Protein AF-A0A9N9N5P8-F1 (afdb_mono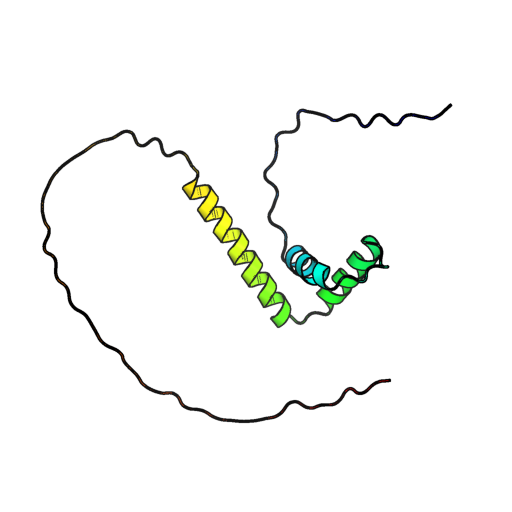mer)

Secondary structure (DSSP, 8-state):
----------TTS--PPPPPPPHHHHHHHHHGGG--TTS-HHHHHHHHHHHHHHS-HHHHHHHHHHHHHHHHHHHHHHHHTS-------------------------------------------

Structure (mmCIF, N/CA/C/O backbone):
data_AF-A0A9N9N5P8-F1
#
_entry.id   AF-A0A9N9N5P8-F1
#
loop_
_atom_site.group_PDB
_atom_site.id
_atom_site.type_symbol
_atom_site.label_atom_id
_atom_site.label_alt_id
_atom_site.label_comp_id
_atom_site.label_asym_id
_atom_site.label_entity_id
_atom_site.label_seq_id
_atom_site.pdbx_PDB_ins_code
_atom_site.Cartn_x
_atom_site.Cartn_y
_atom_site.Cartn_z
_atom_site.occupancy
_atom_site.B_iso_or_equiv
_atom_site.auth_seq_id
_atom_site.auth_comp_id
_atom_site.auth_asym_id
_atom_site.auth_atom_id
_atom_site.pdbx_PDB_model_num
ATOM 1 N N . MET A 1 1 ? -4.396 42.035 -1.477 1.00 61.53 1 MET A N 1
ATOM 2 C CA . MET A 1 1 ? -3.433 41.709 -2.548 1.00 61.53 1 MET A CA 1
ATOM 3 C C . MET A 1 1 ? -3.087 40.248 -2.368 1.00 61.53 1 MET A C 1
ATOM 5 O O . MET A 1 1 ? -2.659 39.885 -1.286 1.00 61.53 1 MET A O 1
ATOM 9 N N . SER A 1 2 ? -3.455 39.409 -3.332 1.00 58.22 2 SER A N 1
ATOM 10 C CA . SER A 1 2 ? -3.362 37.953 -3.210 1.00 58.22 2 SER A CA 1
ATOM 11 C C . SER A 1 2 ? -1.930 37.497 -3.472 1.00 58.22 2 SER A C 1
ATOM 13 O O . SER A 1 2 ? -1.408 37.742 -4.559 1.00 58.22 2 SER A O 1
ATOM 15 N N . ASP A 1 3 ? -1.314 36.828 -2.499 1.00 58.25 3 ASP A N 1
ATOM 16 C CA . ASP A 1 3 ? 0.012 36.236 -2.657 1.00 58.25 3 ASP A CA 1
ATOM 17 C C . ASP A 1 3 ? -0.066 35.045 -3.616 1.00 58.25 3 ASP A C 1
ATOM 19 O O . ASP A 1 3 ? -0.600 33.976 -3.310 1.00 58.25 3 ASP A O 1
ATOM 23 N N . CYS A 1 4 ? 0.437 35.264 -4.827 1.00 53.91 4 CYS A N 1
ATOM 24 C CA . CYS A 1 4 ? 0.525 34.260 -5.872 1.00 53.91 4 CYS A CA 1
ATOM 25 C C . CYS A 1 4 ? 1.739 33.365 -5.580 1.00 53.91 4 CYS A C 1
ATOM 27 O O . CYS A 1 4 ? 2.886 33.769 -5.774 1.00 53.91 4 CYS A O 1
ATOM 29 N N . ILE A 1 5 ? 1.500 32.155 -5.069 1.00 65.25 5 ILE A N 1
ATOM 30 C CA . ILE A 1 5 ? 2.564 31.182 -4.794 1.00 65.25 5 ILE A CA 1
ATOM 31 C C . ILE A 1 5 ? 3.034 30.588 -6.130 1.00 65.25 5 ILE A C 1
ATOM 33 O O . ILE A 1 5 ? 2.429 29.658 -6.664 1.00 65.25 5 ILE A O 1
ATOM 37 N N . PHE A 1 6 ? 4.122 31.126 -6.683 1.00 61.84 6 PHE A N 1
ATOM 38 C CA . PHE A 1 6 ? 4.809 30.545 -7.836 1.00 61.84 6 PHE A CA 1
ATOM 39 C C . PHE A 1 6 ? 5.511 29.242 -7.417 1.00 61.84 6 PHE A C 1
ATOM 41 O O . PHE A 1 6 ? 6.538 29.263 -6.740 1.00 61.84 6 PHE A O 1
ATOM 48 N N . TYR A 1 7 ? 4.978 28.089 -7.831 1.00 65.25 7 TYR A N 1
ATOM 49 C CA . TYR A 1 7 ? 5.697 26.816 -7.740 1.00 65.25 7 TYR A CA 1
ATOM 50 C C . TYR A 1 7 ? 6.849 26.813 -8.750 1.00 65.25 7 TYR A C 1
ATOM 52 O O . TYR A 1 7 ? 6.634 26.696 -9.955 1.00 65.25 7 TYR A O 1
ATOM 60 N N . THR A 1 8 ? 8.085 26.929 -8.269 1.00 65.00 8 THR A N 1
ATOM 61 C CA . THR A 1 8 ? 9.276 26.837 -9.117 1.00 65.00 8 THR A CA 1
ATOM 62 C C . THR A 1 8 ? 9.635 25.369 -9.366 1.00 65.00 8 THR A C 1
ATOM 64 O O . THR A 1 8 ? 10.046 24.627 -8.473 1.00 65.00 8 THR A O 1
ATOM 67 N N . TYR A 1 9 ? 9.455 24.921 -10.609 1.00 68.56 9 TYR A N 1
ATOM 68 C CA . TYR A 1 9 ? 9.985 23.646 -11.092 1.00 68.56 9 TYR A CA 1
ATOM 69 C C . TYR A 1 9 ? 11.514 23.753 -11.182 1.00 68.56 9 TYR A C 1
ATOM 71 O O . TYR A 1 9 ? 12.021 24.676 -11.813 1.00 68.56 9 TYR A O 1
ATOM 79 N N . GLN A 1 10 ? 12.251 22.833 -10.551 1.00 72.94 10 GLN A N 1
ATOM 80 C CA . GLN A 1 10 ? 13.712 22.749 -10.678 1.00 72.94 10 GLN A CA 1
ATOM 81 C C . GLN A 1 10 ? 14.098 21.672 -11.708 1.00 72.94 10 GLN A C 1
ATOM 83 O O . GLN A 1 10 ? 14.163 20.490 -11.349 1.00 72.94 10 GLN A O 1
ATOM 88 N N . PRO A 1 11 ? 14.356 22.038 -12.977 1.00 67.19 11 PRO A N 1
ATOM 89 C CA . PRO A 1 11 ? 14.923 21.119 -13.958 1.00 67.19 11 PRO A CA 1
ATOM 90 C C . PRO A 1 11 ? 16.399 20.867 -13.620 1.00 67.19 11 PRO A C 1
ATOM 92 O O . PRO A 1 11 ? 17.159 21.810 -13.431 1.00 67.19 11 PRO A O 1
ATOM 95 N N . GLY A 1 12 ? 16.822 19.603 -13.532 1.00 70.31 12 GLY A N 1
ATOM 96 C 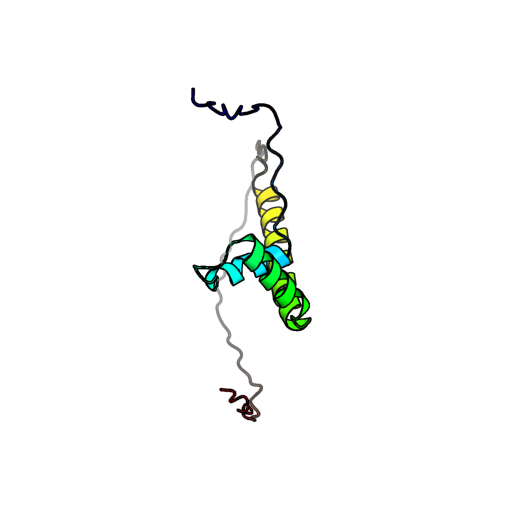CA . GLY A 1 12 ? 18.254 19.272 -13.423 1.00 70.31 12 GLY A CA 1
ATOM 97 C C . GLY A 1 12 ? 18.616 18.082 -12.539 1.00 70.31 12 GLY A C 1
ATOM 98 O O . GLY A 1 12 ? 19.766 17.655 -12.541 1.00 70.31 12 GLY A O 1
ATOM 99 N N . LYS A 1 13 ? 17.671 17.493 -11.795 1.00 75.44 13 LYS A N 1
ATOM 100 C CA . LYS A 1 13 ? 17.965 16.238 -11.088 1.00 75.44 13 LYS A CA 1
ATOM 101 C C . LYS A 1 13 ? 17.909 15.079 -12.089 1.00 75.44 13 LYS A C 1
ATOM 103 O O . LYS A 1 13 ? 16.867 14.924 -12.730 1.00 75.44 13 LYS A O 1
ATOM 108 N N . PRO A 1 14 ? 18.969 14.256 -12.221 1.00 76.56 14 PRO A N 1
ATOM 109 C CA . PRO A 1 14 ? 18.912 13.080 -13.079 1.00 76.56 14 PRO A CA 1
ATOM 110 C C . PRO A 1 14 ? 17.749 12.197 -12.624 1.00 76.56 14 PRO A C 1
ATOM 112 O O . PRO A 1 14 ? 17.569 11.968 -11.420 1.00 76.56 14 PRO A O 1
ATOM 115 N N . VAL A 1 15 ? 16.932 11.745 -13.580 1.00 78.00 15 VAL A N 1
ATOM 116 C CA . VAL A 1 15 ? 15.764 10.899 -13.316 1.00 78.00 15 VAL A CA 1
ATOM 117 C C . VAL A 1 15 ? 16.272 9.550 -12.823 1.00 78.00 15 VAL A C 1
ATOM 119 O O . VAL A 1 15 ? 16.596 8.658 -13.598 1.00 78.00 15 VAL A O 1
ATOM 122 N N . LYS A 1 16 ? 16.391 9.417 -11.500 1.00 79.38 16 LYS A N 1
ATOM 123 C CA . LYS A 1 16 ? 16.740 8.145 -10.873 1.00 79.38 16 LYS A CA 1
ATOM 124 C C . LYS A 1 16 ? 15.592 7.175 -11.076 1.00 79.38 16 LYS A C 1
ATOM 126 O O . LYS A 1 16 ? 14.424 7.525 -10.879 1.00 79.38 16 LYS A O 1
ATOM 131 N N . GLU A 1 17 ? 15.940 5.945 -11.416 1.00 81.12 17 GLU A N 1
ATOM 132 C CA . GLU A 1 17 ? 14.953 4.894 -11.540 1.00 81.12 17 GLU A CA 1
ATOM 133 C C . GLU A 1 17 ? 14.220 4.697 -10.205 1.00 81.12 17 GLU A C 1
ATOM 135 O O . GLU A 1 17 ? 14.823 4.609 -9.128 1.00 81.12 17 GLU A O 1
ATOM 140 N N . LYS A 1 18 ? 12.884 4.677 -10.262 1.00 82.38 18 LYS A N 1
ATOM 141 C CA . LYS A 1 18 ? 12.062 4.492 -9.065 1.00 82.38 18 LYS A CA 1
ATOM 142 C C . LYS A 1 18 ? 12.281 3.079 -8.524 1.00 82.38 18 LYS A C 1
ATOM 144 O O . LYS A 1 18 ? 12.193 2.094 -9.261 1.00 82.38 18 LYS A O 1
ATOM 149 N N . ARG A 1 19 ? 12.530 2.989 -7.215 1.00 83.19 19 ARG A N 1
ATOM 150 C CA . ARG A 1 19 ? 12.663 1.714 -6.498 1.00 83.19 19 ARG A CA 1
ATOM 151 C C . ARG A 1 19 ? 11.371 0.908 -6.584 1.00 83.19 19 ARG A C 1
ATOM 153 O O . ARG A 1 19 ? 10.279 1.473 -6.678 1.00 83.19 19 ARG A O 1
ATOM 160 N N . HIS A 1 20 ? 11.501 -0.411 -6.488 1.00 82.38 20 HIS A N 1
ATOM 161 C CA . HIS A 1 20 ? 10.340 -1.280 -6.387 1.00 82.38 20 HIS A CA 1
ATOM 162 C C . HIS A 1 20 ? 9.514 -0.984 -5.131 1.00 82.38 20 HIS A C 1
ATOM 164 O O . HIS A 1 20 ? 10.080 -0.711 -4.067 1.00 82.38 20 HIS A O 1
ATOM 170 N N . PRO A 1 21 ? 8.176 -1.064 -5.232 1.00 85.81 21 PRO A N 1
ATOM 171 C CA . PRO A 1 21 ? 7.319 -0.991 -4.063 1.00 85.81 21 PRO A CA 1
ATOM 172 C C . PRO A 1 21 ? 7.582 -2.199 -3.158 1.00 85.81 21 PRO A C 1
ATOM 174 O O . PRO A 1 21 ? 7.525 -3.341 -3.605 1.00 85.81 21 PRO A O 1
ATOM 177 N N . ASN A 1 22 ? 7.848 -1.934 -1.879 1.00 92.19 22 ASN A N 1
ATOM 178 C CA . ASN A 1 22 ? 7.958 -2.956 -0.834 1.00 92.19 22 ASN A CA 1
ATOM 179 C C . ASN A 1 22 ? 6.632 -3.747 -0.688 1.00 92.19 22 ASN A C 1
ATOM 181 O O . ASN A 1 22 ? 5.569 -3.239 -1.055 1.00 92.19 22 ASN A O 1
ATOM 185 N N . MET A 1 23 ? 6.675 -4.939 -0.086 1.00 93.88 23 MET A N 1
ATOM 186 C CA . MET A 1 23 ? 5.530 -5.807 0.234 1.00 93.88 23 MET A CA 1
ATOM 187 C C . MET A 1 23 ? 4.358 -5.030 0.848 1.00 93.88 23 MET A C 1
ATOM 189 O O . MET A 1 23 ? 3.223 -5.142 0.391 1.00 93.88 23 MET A O 1
ATOM 193 N N . PHE A 1 24 ? 4.634 -4.153 1.819 1.00 94.00 24 PHE A N 1
ATOM 194 C CA . PHE A 1 24 ? 3.601 -3.319 2.441 1.00 94.00 24 PHE A CA 1
ATOM 195 C C . PHE A 1 24 ? 2.897 -2.387 1.442 1.00 94.00 24 PHE A C 1
ATOM 197 O O . PHE A 1 24 ? 1.693 -2.163 1.542 1.00 94.00 24 PHE A O 1
ATOM 204 N N . PHE A 1 25 ? 3.616 -1.840 0.457 1.00 93.62 25 PHE A N 1
ATOM 205 C CA . PHE A 1 25 ? 3.004 -1.001 -0.576 1.00 93.62 25 PHE A CA 1
ATOM 206 C C . PHE A 1 25 ? 2.135 -1.817 -1.534 1.00 93.62 25 PHE A C 1
ATOM 208 O O . PHE A 1 25 ? 1.128 -1.293 -2.010 1.00 93.62 25 PHE A O 1
ATOM 215 N N . LEU A 1 26 ? 2.483 -3.084 -1.789 1.00 93.56 26 LEU A N 1
ATOM 216 C CA . LEU A 1 26 ? 1.634 -4.008 -2.549 1.00 93.56 26 LEU A CA 1
ATOM 217 C C . LEU A 1 26 ? 0.320 -4.260 -1.811 1.00 93.56 26 LEU A C 1
ATOM 219 O O . LEU A 1 26 ? -0.751 -4.025 -2.371 1.00 93.56 26 LEU A O 1
ATOM 223 N N . TYR A 1 27 ? 0.416 -4.608 -0.529 1.00 95.00 27 TYR A N 1
ATOM 224 C CA . TYR A 1 27 ? -0.741 -4.795 0.338 1.00 95.00 27 TYR A CA 1
ATOM 225 C C . TYR A 1 27 ? -1.609 -3.537 0.422 1.00 95.00 27 TYR A C 1
ATOM 227 O O . TYR A 1 27 ? -2.817 -3.581 0.197 1.0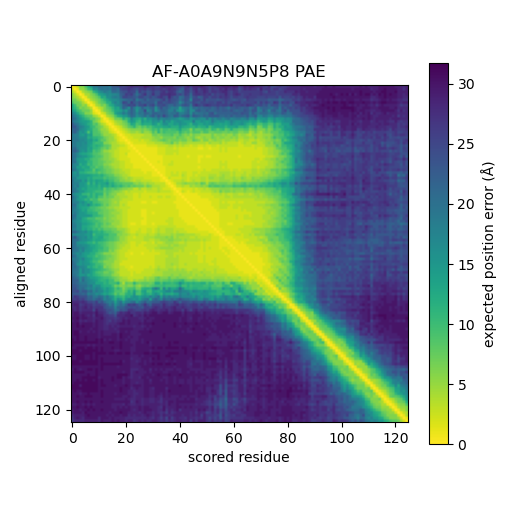0 95.00 27 TYR A O 1
ATOM 235 N N . ARG A 1 28 ? -0.995 -2.376 0.677 1.00 94.88 28 ARG A N 1
ATOM 236 C CA . ARG A 1 28 ? -1.706 -1.096 0.725 1.00 94.88 28 ARG A CA 1
ATOM 237 C C . ARG A 1 28 ? -2.425 -0.806 -0.587 1.00 94.88 28 ARG A C 1
ATOM 239 O O . ARG A 1 28 ? -3.550 -0.321 -0.541 1.00 94.88 28 ARG A O 1
ATOM 246 N N . LYS A 1 29 ? -1.789 -1.070 -1.733 1.00 94.38 29 LYS A N 1
ATOM 247 C CA . LYS A 1 29 ? -2.397 -0.873 -3.056 1.00 94.38 29 LYS A CA 1
ATOM 248 C C . LYS A 1 29 ? -3.650 -1.729 -3.214 1.00 94.38 29 LYS A C 1
ATOM 250 O O . LYS A 1 29 ? -4.647 -1.221 -3.715 1.00 94.38 29 LYS A O 1
ATOM 255 N N . ASP A 1 30 ? -3.620 -2.980 -2.767 1.00 94.75 30 ASP A N 1
ATOM 256 C CA . ASP A 1 30 ? -4.799 -3.848 -2.813 1.00 94.75 30 ASP A CA 1
ATOM 257 C C . ASP A 1 30 ? -5.902 -3.357 -1.863 1.00 94.75 30 ASP A C 1
ATOM 259 O O . ASP A 1 30 ? -7.060 -3.228 -2.258 1.00 94.75 30 ASP A O 1
ATOM 263 N N . MET A 1 31 ? -5.524 -2.920 -0.658 1.00 94.06 31 MET A N 1
ATOM 264 C CA . MET A 1 31 ? -6.444 -2.324 0.317 1.00 94.06 31 MET A CA 1
ATOM 265 C C . MET A 1 31 ? -7.079 -1.004 -0.153 1.00 94.06 31 MET A C 1
ATOM 267 O O . MET A 1 31 ? -8.104 -0.602 0.396 1.00 94.06 31 MET A O 1
ATOM 271 N N . MET A 1 32 ? -6.524 -0.323 -1.166 1.00 93.31 32 MET A N 1
ATOM 272 C CA . MET A 1 32 ? -7.135 0.894 -1.722 1.00 93.31 32 MET A CA 1
ATOM 273 C C . MET A 1 32 ? -8.493 0.635 -2.369 1.00 93.31 32 MET A C 1
ATOM 275 O O . MET A 1 32 ? -9.322 1.543 -2.367 1.00 93.31 32 MET A O 1
ATOM 279 N N . LYS A 1 33 ? -8.744 -0.585 -2.857 1.00 93.25 33 LYS A N 1
ATOM 280 C CA . LYS A 1 33 ? -10.048 -0.990 -3.407 1.00 93.25 33 LYS A CA 1
ATOM 281 C C . LYS A 1 33 ? -11.159 -0.918 -2.358 1.00 93.25 33 LYS A C 1
ATOM 283 O O . LYS A 1 33 ? -12.290 -0.590 -2.683 1.00 93.25 33 LYS A O 1
ATOM 288 N N . TYR A 1 34 ? -10.810 -1.164 -1.097 1.00 92.69 34 TYR A N 1
ATOM 289 C CA . TYR A 1 34 ? -11.730 -1.190 0.041 1.00 92.69 34 TYR A CA 1
ATOM 290 C C . TYR A 1 34 ? -11.677 0.104 0.862 1.00 92.69 34 TYR A C 1
ATOM 292 O O . TYR A 1 34 ? -12.032 0.121 2.043 1.00 92.69 34 TYR A O 1
ATOM 300 N N . ARG A 1 35 ? -11.164 1.197 0.283 1.00 92.19 35 ARG A N 1
ATOM 301 C CA . ARG A 1 35 ? -11.030 2.462 1.003 1.00 92.19 35 ARG A CA 1
ATOM 302 C C . ARG A 1 35 ? -12.413 3.092 1.234 1.00 92.19 35 ARG A C 1
ATOM 304 O O . ARG A 1 35 ? -13.103 3.390 0.263 1.00 92.19 35 ARG A O 1
ATOM 311 N N . PRO A 1 36 ? -12.772 3.432 2.484 1.00 91.50 36 PRO A N 1
ATOM 312 C CA . PRO A 1 36 ? -13.963 4.232 2.755 1.00 91.50 36 PRO A CA 1
ATOM 313 C C . PRO A 1 36 ? -13.803 5.672 2.232 1.00 91.50 36 PRO A C 1
ATOM 315 O O . PRO A 1 36 ? -12.787 6.328 2.486 1.00 91.50 36 PRO A O 1
ATOM 318 N N . LEU A 1 37 ? -14.822 6.172 1.523 1.00 89.69 37 LEU A N 1
ATOM 319 C CA . LEU A 1 37 ? -14.805 7.463 0.811 1.00 89.69 37 LEU A CA 1
ATOM 320 C C . LEU A 1 37 ? -14.565 8.671 1.731 1.00 89.69 37 LEU A C 1
ATOM 322 O O . LEU A 1 37 ? -13.845 9.596 1.366 1.00 89.69 37 LEU A O 1
ATOM 326 N N . HIS A 1 38 ? -15.107 8.637 2.948 1.00 91.50 38 HIS A N 1
ATOM 327 C CA . HIS A 1 38 ? -15.043 9.746 3.906 1.00 91.50 38 HIS A CA 1
ATOM 328 C C . HIS A 1 38 ? -13.737 9.788 4.725 1.00 91.50 38 HIS A C 1
ATOM 330 O O . HIS A 1 38 ? -13.571 10.642 5.596 1.00 91.50 38 HIS A O 1
ATOM 336 N N . VAL A 1 39 ? -12.792 8.868 4.495 1.00 93.12 39 VAL A N 1
ATOM 337 C CA . VAL A 1 39 ? -11.568 8.772 5.303 1.00 93.12 39 VAL A CA 1
ATOM 338 C C . VAL A 1 39 ? -10.383 9.399 4.581 1.00 93.12 39 VAL A C 1
ATOM 340 O O . VAL A 1 39 ? -9.985 8.962 3.499 1.00 93.12 39 VAL A O 1
ATOM 343 N N . ASN A 1 40 ? -9.753 10.388 5.220 1.00 95.25 40 ASN A N 1
ATOM 344 C CA . ASN A 1 40 ? -8.519 11.004 4.731 1.00 95.25 40 ASN A CA 1
ATOM 345 C C . ASN A 1 40 ? -7.389 9.960 4.580 1.00 95.25 40 ASN A C 1
ATOM 347 O O . ASN A 1 40 ? -7.265 9.023 5.375 1.00 95.25 40 ASN A O 1
ATOM 351 N N . MET A 1 41 ? -6.525 10.145 3.582 1.00 94.00 41 MET A N 1
ATOM 352 C CA . MET A 1 41 ? -5.429 9.242 3.244 1.00 94.00 41 MET A CA 1
ATOM 353 C C . MET A 1 41 ? -4.476 8.994 4.420 1.00 94.00 41 MET A C 1
ATOM 355 O O . MET A 1 41 ? -4.010 7.870 4.602 1.00 94.00 41 MET A O 1
ATOM 359 N N . SER A 1 42 ? -4.225 9.997 5.266 1.00 94.75 42 SER A N 1
ATOM 360 C CA . SER A 1 42 ? -3.389 9.843 6.467 1.00 94.75 42 SER A CA 1
ATOM 361 C C . SER A 1 42 ? -3.999 8.865 7.475 1.00 94.75 42 SER A C 1
ATOM 363 O O . SER A 1 42 ? -3.300 7.996 7.997 1.00 94.75 42 SER A O 1
ATOM 365 N N . LYS A 1 43 ? -5.314 8.953 7.713 1.00 95.12 43 LYS A N 1
ATOM 366 C CA . LYS A 1 43 ? -6.037 8.049 8.623 1.00 95.12 43 LYS A CA 1
ATOM 367 C C . LYS A 1 43 ? -6.116 6.641 8.036 1.00 95.12 43 LYS A C 1
ATOM 369 O O . LYS A 1 43 ? -5.804 5.675 8.728 1.00 95.12 43 LYS A O 1
ATOM 374 N N . PHE A 1 44 ? -6.407 6.537 6.741 1.00 95.56 44 PHE A N 1
ATOM 375 C CA . PHE A 1 44 ? -6.383 5.265 6.024 1.00 95.56 44 PHE A CA 1
ATOM 376 C C . PHE A 1 44 ? -5.003 4.590 6.094 1.00 95.56 44 PHE A C 1
ATOM 378 O O . PHE A 1 44 ? -4.907 3.403 6.389 1.00 95.56 44 PHE A O 1
ATOM 385 N N . SER A 1 45 ? -3.921 5.353 5.904 1.00 94.81 45 SER A N 1
ATOM 386 C CA . SER A 1 45 ? -2.547 4.839 6.001 1.00 94.81 45 SER A CA 1
ATOM 387 C C . SER A 1 45 ? -2.278 4.213 7.367 1.00 94.81 45 SER A C 1
ATOM 389 O O . SER A 1 45 ? -1.747 3.110 7.433 1.00 94.81 45 SER A O 1
ATOM 391 N N . LYS A 1 46 ? -2.690 4.886 8.451 1.00 96.12 46 LYS A N 1
ATOM 392 C CA . LYS A 1 46 ? -2.547 4.371 9.822 1.00 96.12 46 LYS A CA 1
ATOM 393 C C . LYS A 1 46 ? -3.333 3.073 10.025 1.00 96.12 46 LYS A C 1
ATOM 395 O O . LYS A 1 46 ? -2.798 2.132 10.603 1.00 96.12 46 LYS A O 1
ATOM 400 N N . MET A 1 47 ? -4.564 3.003 9.515 1.00 95.56 47 MET A N 1
ATOM 401 C CA . MET A 1 47 ? -5.393 1.795 9.593 1.00 95.56 47 MET A CA 1
ATOM 402 C C . MET A 1 47 ? -4.759 0.611 8.861 1.00 95.56 47 MET A C 1
ATOM 404 O O . MET A 1 47 ? -4.667 -0.474 9.425 1.00 95.56 47 MET A O 1
ATOM 408 N N . VAL A 1 48 ? -4.290 0.814 7.627 1.00 96.25 48 VAL A N 1
ATOM 409 C CA . VAL A 1 48 ? -3.641 -0.248 6.844 1.00 96.25 48 VAL A CA 1
ATOM 410 C C . VAL A 1 48 ? -2.346 -0.705 7.506 1.00 96.25 48 VAL A C 1
ATOM 412 O O . VAL A 1 48 ? -2.091 -1.902 7.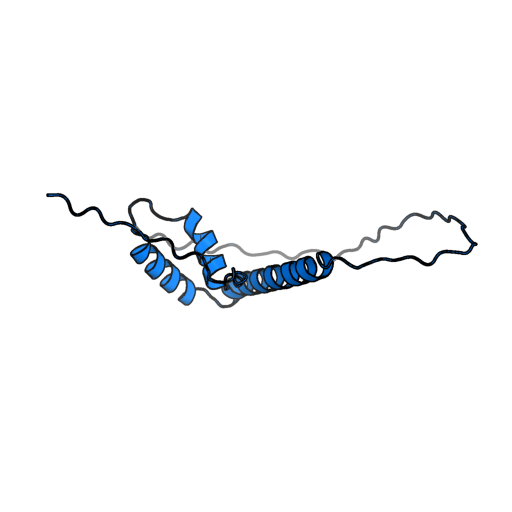562 1.00 96.25 48 VAL A O 1
ATOM 415 N N . SER A 1 49 ? -1.552 0.215 8.061 1.00 96.19 49 SER A N 1
ATOM 416 C CA . SER A 1 49 ? -0.355 -0.150 8.826 1.00 96.19 49 SER A CA 1
ATOM 417 C C . SER A 1 49 ? -0.681 -0.978 10.069 1.00 96.19 49 SER A C 1
ATOM 419 O O . SER A 1 49 ? 0.093 -1.868 10.408 1.00 96.19 49 SER A O 1
ATOM 421 N N . LYS A 1 50 ? -1.807 -0.706 10.745 1.00 96.75 50 LYS A N 1
ATOM 422 C CA . LYS A 1 50 ? -2.276 -1.517 11.876 1.00 96.75 50 LYS A CA 1
ATOM 423 C C . LYS A 1 50 ? -2.667 -2.921 11.406 1.00 96.75 50 LYS A C 1
ATOM 425 O O . LYS A 1 50 ? -2.084 -3.887 11.882 1.00 96.75 50 LYS A O 1
ATOM 430 N N . LYS A 1 51 ? -3.529 -3.013 10.388 1.00 95.56 51 LYS A N 1
ATOM 431 C CA . LYS A 1 51 ? -3.946 -4.295 9.798 1.00 95.56 51 LYS A CA 1
ATOM 432 C C . LYS A 1 51 ? -2.760 -5.127 9.316 1.00 95.56 51 LYS A C 1
ATOM 434 O O . LYS A 1 51 ? -2.712 -6.316 9.572 1.00 95.56 51 LYS A O 1
ATOM 439 N N . TRP A 1 52 ? -1.763 -4.504 8.684 1.00 95.94 52 TRP A N 1
ATOM 440 C CA . TRP A 1 52 ? -0.556 -5.201 8.229 1.00 95.94 52 TRP A CA 1
ATOM 441 C C . TRP A 1 52 ? 0.219 -5.881 9.365 1.00 95.94 52 TRP A C 1
ATOM 443 O O . TRP A 1 52 ? 0.784 -6.954 9.168 1.00 95.94 52 TRP A O 1
ATOM 453 N N . LYS A 1 53 ? 0.257 -5.263 10.551 1.00 95.12 53 LYS A N 1
ATOM 454 C CA . LYS A 1 53 ? 0.897 -5.853 11.734 1.00 95.12 53 LYS A CA 1
ATOM 455 C C . LYS A 1 53 ? 0.086 -7.011 12.313 1.00 95.12 53 LYS A C 1
ATOM 457 O O . LYS A 1 53 ? 0.685 -7.932 12.849 1.00 95.12 53 LYS A O 1
ATOM 462 N N . GLU A 1 54 ? -1.237 -6.947 12.190 1.00 96.25 54 GLU A N 1
ATOM 463 C CA . GLU A 1 54 ? -2.180 -7.972 12.657 1.00 96.25 54 GLU A CA 1
ATOM 464 C C . GLU A 1 54 ? -2.256 -9.189 11.715 1.00 96.25 54 GLU A C 1
ATOM 466 O O . GLU A 1 54 ? -2.731 -10.242 12.125 1.00 96.25 54 GLU A O 1
ATOM 471 N N . LEU A 1 55 ? -1.780 -9.076 10.467 1.00 94.69 55 LEU A N 1
ATOM 472 C CA . LEU A 1 55 ? -1.724 -10.207 9.536 1.00 94.69 55 LEU A CA 1
ATOM 473 C C . LEU A 1 55 ? -0.829 -11.332 10.070 1.00 94.69 55 LEU A C 1
ATOM 475 O O . LEU A 1 55 ? 0.300 -11.085 10.511 1.00 94.69 55 LEU A O 1
ATOM 479 N N . SER A 1 56 ? -1.305 -12.570 9.915 1.00 95.38 56 SER A N 1
ATOM 480 C CA . SER A 1 56 ? -0.499 -13.770 10.129 1.00 95.38 56 SER A CA 1
ATOM 481 C C . SER A 1 56 ? 0.647 -13.861 9.120 1.00 95.38 56 SER A C 1
ATOM 483 O O . SER A 1 56 ? 0.629 -13.239 8.049 1.00 95.38 56 SER A O 1
ATOM 485 N N . GLU A 1 57 ? 1.657 -14.656 9.461 1.00 93.31 57 GLU A N 1
ATOM 486 C CA . GLU A 1 57 ? 2.837 -14.814 8.614 1.00 93.31 57 GLU A CA 1
ATOM 487 C C . GLU A 1 57 ? 2.495 -15.474 7.270 1.00 93.31 57 GLU A C 1
ATOM 489 O O . GLU A 1 57 ? 2.992 -15.042 6.233 1.00 93.31 57 GLU A O 1
ATOM 494 N N . ASP A 1 58 ? 1.537 -16.405 7.249 1.00 93.06 58 ASP A N 1
ATOM 495 C CA . ASP A 1 58 ? 1.050 -17.038 6.016 1.00 93.06 58 ASP A CA 1
ATOM 496 C C . ASP A 1 58 ? 0.465 -16.017 5.034 1.00 93.06 58 ASP A C 1
ATOM 498 O O . ASP A 1 58 ? 0.725 -16.055 3.827 1.00 93.06 58 ASP A O 1
ATOM 502 N N . GLN A 1 59 ? -0.287 -15.035 5.543 1.00 90.94 59 GLN A N 1
ATOM 503 C CA . GLN A 1 59 ? -0.830 -13.976 4.696 1.00 90.94 59 GLN A CA 1
ATOM 504 C C . GLN A 1 59 ? 0.262 -13.024 4.208 1.00 90.94 59 GLN A C 1
ATOM 506 O O . GLN A 1 59 ? 0.196 -12.560 3.067 1.00 90.94 59 GLN A O 1
ATOM 511 N N . LYS A 1 60 ? 1.293 -12.759 5.018 1.00 93.88 60 LYS A N 1
ATOM 512 C CA . LYS A 1 60 ? 2.469 -11.985 4.584 1.00 93.88 60 LYS A CA 1
ATOM 513 C C . LYS A 1 60 ? 3.281 -12.727 3.526 1.00 93.88 60 LYS A C 1
ATOM 515 O O . LYS A 1 60 ? 3.763 -12.084 2.592 1.00 93.88 60 LYS A O 1
ATOM 520 N N . MET A 1 61 ? 3.348 -14.054 3.600 1.00 94.75 61 MET A N 1
ATOM 521 C CA . MET A 1 61 ? 4.064 -14.898 2.642 1.00 94.75 61 MET A CA 1
ATOM 522 C C . MET A 1 61 ? 3.530 -14.733 1.214 1.00 94.75 61 MET A C 1
ATOM 524 O O . MET A 1 61 ? 4.310 -14.670 0.261 1.00 94.75 61 MET A O 1
ATOM 528 N N . ARG A 1 62 ? 2.211 -14.559 1.053 1.00 93.94 62 ARG A N 1
ATOM 529 C CA . ARG A 1 62 ? 1.601 -14.222 -0.246 1.00 93.94 62 ARG A CA 1
ATOM 530 C C . ARG A 1 62 ? 2.211 -12.950 -0.844 1.00 93.94 62 ARG A C 1
ATOM 532 O O . ARG A 1 62 ? 2.602 -12.937 -2.009 1.00 93.94 62 ARG A O 1
ATOM 539 N N . TRP A 1 63 ? 2.319 -11.892 -0.043 1.00 94.25 63 TRP A N 1
ATOM 540 C CA . TRP A 1 63 ? 2.868 -10.603 -0.478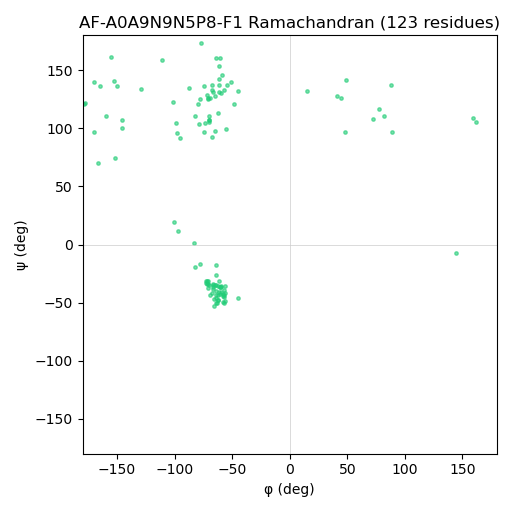 1.00 94.25 63 TRP A CA 1
ATOM 541 C C . TRP A 1 63 ? 4.380 -10.653 -0.696 1.00 94.25 63 TRP A C 1
ATOM 543 O O . TRP A 1 63 ? 4.896 -9.949 -1.563 1.00 94.25 63 TRP A O 1
ATOM 553 N N . GLN A 1 64 ? 5.086 -11.492 0.061 1.00 94.06 64 GLN A N 1
ATOM 554 C CA . GLN A 1 64 ? 6.513 -11.738 -0.118 1.00 94.06 64 GLN A CA 1
ATOM 555 C C . GLN A 1 64 ? 6.801 -12.421 -1.456 1.00 94.06 64 GLN A C 1
ATOM 557 O O . GLN A 1 64 ? 7.665 -11.960 -2.203 1.00 94.06 64 GLN A O 1
ATOM 562 N N . ARG A 1 65 ? 6.037 -13.467 -1.794 1.00 93.75 65 ARG A N 1
ATOM 563 C CA . ARG A 1 65 ? 6.135 -14.147 -3.091 1.00 93.75 65 ARG A CA 1
ATOM 564 C C . ARG A 1 65 ? 5.908 -13.166 -4.238 1.00 93.75 65 ARG A C 1
ATOM 566 O O . ARG A 1 65 ? 6.747 -13.048 -5.126 1.00 93.75 65 ARG A O 1
ATOM 573 N N . GLU A 1 66 ? 4.829 -12.391 -4.166 1.00 92.06 66 GLU A N 1
ATOM 574 C CA . GLU A 1 66 ? 4.496 -11.415 -5.204 1.00 92.06 66 GLU A CA 1
ATOM 575 C C . GLU A 1 66 ? 5.549 -10.297 -5.329 1.00 92.06 66 GLU A C 1
ATOM 577 O O . GLU A 1 66 ? 5.837 -9.817 -6.429 1.00 92.06 66 GLU A O 1
ATOM 582 N N . TYR A 1 67 ? 6.161 -9.884 -4.218 1.00 93.75 67 TYR A N 1
ATOM 583 C CA . TYR A 1 67 ? 7.272 -8.936 -4.232 1.00 93.75 67 TYR A CA 1
ATOM 584 C C . TYR A 1 67 ? 8.504 -9.501 -4.951 1.00 93.75 67 TYR A C 1
ATOM 586 O O . TYR A 1 67 ? 9.070 -8.805 -5.798 1.00 93.75 67 TYR A O 1
ATOM 594 N N . HIS A 1 68 ? 8.892 -10.748 -4.664 1.00 91.44 68 HIS A N 1
ATOM 595 C CA . HIS A 1 68 ? 10.019 -11.403 -5.336 1.00 91.44 68 HIS A CA 1
ATOM 596 C C . HIS A 1 68 ? 9.765 -11.550 -6.838 1.00 91.44 68 HIS A C 1
ATOM 598 O O . HIS A 1 68 ? 10.580 -11.092 -7.635 1.00 91.44 68 HIS A O 1
ATOM 604 N N . GLU A 1 69 ? 8.588 -12.038 -7.238 1.00 91.00 69 GLU A N 1
ATOM 605 C CA . GLU A 1 69 ? 8.228 -12.164 -8.656 1.00 91.00 69 GLU A CA 1
ATOM 606 C C . GLU A 1 69 ? 8.308 -10.825 -9.405 1.00 91.00 69 GLU A C 1
ATOM 608 O O . GLU A 1 69 ? 8.819 -10.754 -10.523 1.00 91.00 69 GLU A O 1
ATOM 613 N N . ARG A 1 70 ? 7.812 -9.735 -8.806 1.00 89.44 70 ARG A N 1
ATOM 614 C CA . ARG A 1 70 ? 7.835 -8.400 -9.432 1.00 89.44 70 ARG A CA 1
ATOM 615 C C . ARG A 1 70 ? 9.240 -7.814 -9.517 1.00 89.44 70 ARG A C 1
ATOM 617 O O . ARG A 1 70 ? 9.527 -7.090 -10.473 1.00 89.44 70 ARG A O 1
ATOM 624 N N . ARG A 1 71 ? 10.085 -8.079 -8.519 1.00 87.81 71 ARG A N 1
ATOM 625 C CA . ARG A 1 71 ? 11.498 -7.685 -8.531 1.00 87.81 71 ARG A CA 1
ATOM 626 C C . ARG A 1 71 ? 12.226 -8.412 -9.659 1.00 87.81 71 ARG A C 1
ATOM 628 O O . ARG A 1 71 ? 12.870 -7.767 -10.482 1.00 87.81 71 ARG A O 1
ATOM 635 N N . ASP A 1 72 ? 12.059 -9.725 -9.731 1.00 85.62 72 ASP A N 1
ATOM 636 C CA . ASP A 1 72 ? 12.808 -10.576 -10.652 1.00 85.62 72 ASP A CA 1
ATOM 637 C C . ASP A 1 72 ? 12.365 -10.356 -12.111 1.00 85.62 72 ASP A C 1
ATOM 639 O O . ASP A 1 72 ? 13.210 -10.246 -13.000 1.00 85.62 72 ASP A O 1
ATOM 643 N N . LYS A 1 73 ? 11.063 -10.140 -12.368 1.00 83.06 73 LYS A N 1
ATOM 644 C CA . LYS A 1 73 ? 10.551 -9.758 -13.702 1.00 83.06 73 LYS A CA 1
ATOM 645 C C . LYS A 1 73 ? 11.194 -8.478 -14.242 1.00 83.06 73 LYS A C 1
ATOM 647 O O . LYS A 1 73 ? 11.492 -8.397 -15.428 1.00 83.06 73 LYS A O 1
ATOM 652 N N . LYS A 1 74 ? 11.429 -7.467 -13.399 1.00 74.62 74 LYS A N 1
ATOM 653 C CA . LYS A 1 74 ? 12.048 -6.215 -13.862 1.00 74.62 74 LYS A CA 1
ATOM 654 C C . LYS A 1 74 ? 13.527 -6.388 -14.190 1.00 74.62 74 LYS A C 1
ATOM 656 O O . LYS A 1 74 ? 13.999 -5.765 -15.134 1.00 74.62 74 LYS A O 1
ATOM 661 N N . LEU A 1 75 ? 14.237 -7.247 -13.459 1.00 72.25 75 LEU A N 1
ATOM 662 C CA . LEU A 1 75 ? 15.627 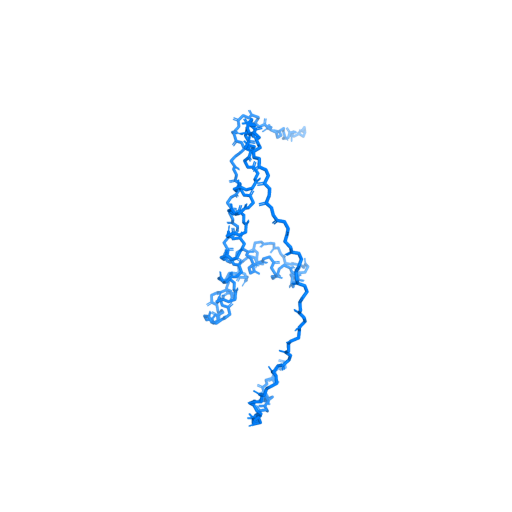-7.574 -13.781 1.00 72.25 75 LEU A CA 1
ATOM 663 C C . LEU A 1 75 ? 15.730 -8.211 -15.175 1.00 72.25 75 LEU A C 1
ATOM 665 O O . LEU A 1 75 ? 16.585 -7.816 -15.957 1.00 72.25 75 LEU A O 1
ATOM 669 N N . GLN A 1 76 ? 14.804 -9.100 -15.537 1.00 66.81 76 GLN A N 1
ATOM 670 C CA . GLN A 1 76 ? 14.762 -9.695 -16.882 1.00 66.81 76 GLN A CA 1
ATOM 671 C C . GLN A 1 76 ? 14.431 -8.666 -17.981 1.00 66.81 76 GLN A C 1
ATOM 673 O O . GLN A 1 76 ? 15.001 -8.703 -19.072 1.00 66.81 76 GLN A O 1
ATOM 678 N N . ILE A 1 77 ? 13.554 -7.699 -17.689 1.00 70.62 77 ILE A N 1
ATOM 679 C CA . ILE A 1 77 ? 13.252 -6.585 -18.604 1.00 70.62 77 ILE A CA 1
ATOM 680 C C . ILE A 1 77 ? 14.479 -5.674 -18.778 1.00 70.62 77 ILE A C 1
ATOM 682 O O . ILE A 1 77 ? 14.753 -5.220 -19.884 1.00 70.62 77 ILE A O 1
ATOM 686 N N . ALA A 1 78 ? 15.252 -5.421 -17.721 1.00 62.66 78 ALA A N 1
ATOM 687 C CA . ALA A 1 78 ? 16.472 -4.619 -17.821 1.00 62.66 78 ALA A CA 1
ATOM 688 C C . ALA A 1 78 ? 17.562 -5.310 -18.662 1.00 62.66 78 ALA A C 1
ATOM 690 O O . ALA A 1 78 ? 18.273 -4.635 -19.399 1.00 62.66 78 ALA A O 1
ATOM 691 N N . VAL A 1 79 ? 17.657 -6.643 -18.600 1.00 61.47 79 VAL A N 1
ATOM 692 C CA . VAL A 1 79 ? 18.619 -7.435 -19.389 1.00 61.47 79 VAL A CA 1
ATOM 693 C C . VAL A 1 79 ? 18.231 -7.513 -20.870 1.00 61.47 79 VAL A C 1
ATOM 695 O O . VAL A 1 79 ? 19.104 -7.517 -21.727 1.00 61.47 79 VAL A O 1
ATOM 698 N N . SER A 1 80 ? 16.936 -7.532 -21.195 1.00 59.00 80 SER A N 1
ATOM 699 C CA . SER A 1 80 ? 16.463 -7.600 -22.590 1.00 59.00 80 SER A CA 1
ATOM 700 C C . SER A 1 80 ? 16.427 -6.250 -23.316 1.00 59.00 80 SER A C 1
ATOM 702 O O . SER A 1 80 ? 16.417 -6.230 -24.541 1.00 59.00 80 SER A O 1
ATOM 704 N N . ASN A 1 81 ? 16.431 -5.126 -22.589 1.00 59.56 81 ASN A N 1
ATOM 705 C CA . ASN A 1 81 ? 16.432 -3.779 -23.178 1.00 59.56 81 ASN A CA 1
ATOM 706 C C . ASN A 1 81 ? 17.828 -3.139 -23.268 1.00 59.56 81 ASN A C 1
ATOM 708 O O . ASN A 1 81 ? 17.929 -1.943 -23.549 1.00 59.56 81 ASN A O 1
ATOM 712 N N . SER A 1 82 ? 18.912 -3.892 -23.050 1.00 45.56 82 SER A N 1
ATOM 713 C CA . SER A 1 82 ? 20.229 -3.426 -23.487 1.00 45.56 82 SER A CA 1
ATOM 714 C C . SER A 1 82 ? 20.283 -3.488 -25.017 1.00 45.56 82 SER A C 1
ATOM 716 O O . SER A 1 82 ? 20.054 -4.572 -25.559 1.00 45.56 82 SER A O 1
ATOM 718 N N . PRO A 1 83 ? 20.596 -2.394 -25.733 1.00 48.78 83 PRO A N 1
ATOM 719 C CA . PRO A 1 83 ? 20.909 -2.468 -27.151 1.00 48.78 83 PRO A CA 1
ATOM 720 C C . PRO A 1 83 ? 22.202 -3.274 -27.281 1.00 48.78 83 PRO A C 1
ATOM 722 O O . PRO A 1 83 ? 23.294 -2.767 -27.037 1.00 48.78 83 PRO A O 1
ATOM 725 N N . THR A 1 84 ? 22.082 -4.561 -27.582 1.00 50.81 84 THR A N 1
ATOM 726 C CA . THR A 1 84 ? 23.217 -5.344 -28.045 1.00 50.81 84 THR A CA 1
ATOM 727 C C . THR A 1 84 ? 23.536 -4.826 -29.440 1.00 50.81 84 THR A C 1
ATOM 729 O O . THR A 1 84 ? 22.745 -4.998 -30.366 1.00 50.81 84 THR A O 1
ATOM 732 N N . GLU A 1 85 ? 24.672 -4.147 -29.580 1.00 50.91 85 GLU A N 1
ATOM 733 C CA . GLU A 1 85 ? 25.350 -4.018 -30.863 1.00 50.91 85 GLU A CA 1
ATOM 734 C C . GLU A 1 85 ? 25.590 -5.433 -31.398 1.00 50.91 85 GLU A C 1
ATOM 736 O O . GLU A 1 85 ? 26.493 -6.145 -30.965 1.00 50.91 85 GLU A O 1
ATOM 741 N N . VAL A 1 86 ? 24.718 -5.869 -32.304 1.00 50.53 86 VAL A N 1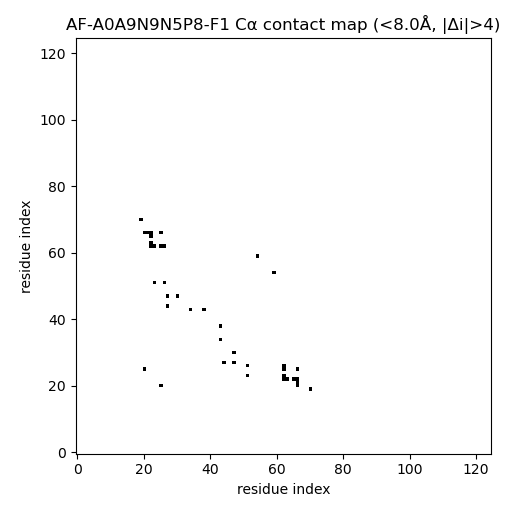
ATOM 742 C CA . VAL A 1 86 ? 24.928 -7.055 -33.125 1.00 50.53 86 VAL A CA 1
ATOM 743 C C . VAL A 1 86 ? 25.512 -6.554 -34.439 1.00 50.53 86 VAL A C 1
ATOM 745 O O . VAL A 1 86 ? 24.776 -6.194 -35.356 1.00 50.53 86 VAL A O 1
ATOM 748 N N . ILE A 1 87 ? 26.842 -6.509 -34.526 1.00 55.16 87 ILE A N 1
ATOM 749 C CA . ILE A 1 87 ? 27.537 -6.551 -35.814 1.00 55.16 87 ILE A CA 1
ATOM 750 C C . ILE A 1 87 ? 27.999 -7.995 -36.019 1.00 55.16 87 ILE A C 1
ATOM 752 O O . ILE A 1 87 ? 28.897 -8.486 -35.346 1.00 55.16 87 ILE A O 1
ATOM 756 N N . SER A 1 88 ? 27.247 -8.654 -36.902 1.00 56.38 88 SER A N 1
ATOM 757 C CA . SER A 1 88 ? 27.590 -9.738 -37.829 1.00 56.38 88 SER A CA 1
ATOM 758 C C . SER A 1 88 ? 28.899 -10.515 -37.650 1.00 56.38 88 SER A C 1
ATOM 760 O O . SER A 1 88 ? 29.972 -9.938 -37.766 1.00 56.38 88 SER A O 1
ATOM 762 N N . GLU A 1 89 ? 28.785 -11.845 -37.693 1.00 47.88 89 GLU A N 1
ATOM 763 C CA . GLU A 1 89 ? 29.468 -12.651 -38.716 1.00 47.88 89 GLU A CA 1
ATOM 764 C C . GLU A 1 89 ? 28.689 -13.957 -38.977 1.00 47.88 89 GLU A C 1
ATOM 766 O O . GLU A 1 89 ? 28.053 -14.517 -38.086 1.00 47.88 89 GLU A O 1
ATOM 771 N N . ILE A 1 90 ? 28.625 -14.359 -40.249 1.00 60.78 90 ILE A N 1
ATOM 772 C CA . ILE A 1 90 ? 27.641 -15.284 -40.833 1.00 60.78 90 ILE A CA 1
ATOM 773 C C . ILE A 1 90 ? 28.318 -16.628 -41.220 1.00 60.78 90 ILE A C 1
ATOM 775 O O . ILE A 1 90 ? 29.493 -16.639 -41.565 1.00 60.78 90 ILE A O 1
ATOM 779 N N . GLN A 1 91 ? 27.493 -17.688 -41.336 1.00 45.97 91 GLN A N 1
ATOM 780 C CA . GLN A 1 91 ? 27.610 -18.928 -42.158 1.00 45.97 91 GLN A CA 1
ATOM 781 C C . GLN A 1 91 ? 28.371 -20.106 -41.497 1.00 45.97 91 GLN A C 1
ATOM 783 O O . GLN A 1 91 ? 29.412 -19.914 -40.894 1.00 45.97 91 GLN A O 1
ATOM 788 N N . THR A 1 92 ? 27.951 -21.383 -41.558 1.00 40.38 92 THR A N 1
ATOM 789 C CA . THR A 1 92 ? 27.486 -22.145 -42.736 1.00 40.38 92 THR A CA 1
ATOM 790 C C . THR A 1 92 ? 26.864 -23.512 -42.346 1.00 40.38 92 THR A C 1
ATOM 792 O O . THR A 1 92 ? 27.413 -24.215 -41.511 1.00 40.38 92 THR A O 1
ATOM 795 N N . ALA A 1 93 ? 25.763 -23.867 -43.027 1.00 45.97 93 ALA A N 1
ATOM 796 C CA . ALA A 1 93 ? 25.220 -25.183 -43.437 1.00 45.97 93 ALA A CA 1
ATOM 797 C C . ALA A 1 93 ? 25.055 -26.412 -42.498 1.00 45.97 93 ALA A C 1
ATOM 799 O O . ALA A 1 93 ? 25.956 -26.851 -41.798 1.00 45.97 93 ALA A O 1
ATOM 800 N N . ALA A 1 94 ? 23.918 -27.079 -42.769 1.00 46.09 94 ALA A N 1
ATOM 801 C CA . ALA A 1 94 ? 23.623 -28.518 -42.690 1.00 46.09 94 ALA A CA 1
ATOM 802 C C . ALA A 1 94 ? 23.097 -29.100 -41.362 1.00 46.09 94 ALA A C 1
ATOM 804 O O . ALA A 1 94 ? 23.857 -29.524 -40.503 1.00 46.09 94 ALA A O 1
ATOM 805 N N . ALA A 1 95 ? 21.766 -29.234 -41.270 1.00 37.56 95 ALA A N 1
ATOM 806 C CA . ALA A 1 95 ? 21.056 -30.527 -41.285 1.00 37.56 95 ALA A CA 1
ATOM 807 C C . ALA A 1 95 ? 19.660 -30.383 -40.649 1.00 37.56 95 ALA A C 1
ATOM 809 O O . ALA A 1 95 ? 19.522 -30.249 -39.437 1.00 37.56 95 ALA A O 1
ATOM 810 N N . ILE A 1 96 ? 18.614 -30.453 -41.477 1.00 48.12 96 ILE A N 1
ATOM 811 C CA . ILE A 1 96 ? 17.280 -30.885 -41.036 1.00 48.12 96 ILE A CA 1
ATOM 812 C C . ILE A 1 96 ? 17.282 -32.415 -41.164 1.00 48.12 96 ILE A C 1
ATOM 814 O O . ILE A 1 96 ? 17.733 -32.931 -42.189 1.00 48.12 96 ILE A O 1
ATOM 818 N N . PRO A 1 97 ? 16.778 -33.148 -40.163 1.00 49.66 97 PRO A N 1
ATOM 819 C CA . PRO A 1 97 ? 15.534 -33.852 -40.447 1.00 49.66 97 PRO A CA 1
ATOM 820 C C . PRO A 1 97 ? 14.460 -33.601 -39.387 1.00 49.66 97 PRO A C 1
ATOM 822 O O . PRO A 1 97 ? 14.684 -33.690 -38.183 1.00 49.66 97 PRO A O 1
ATOM 825 N N . ASN A 1 98 ? 13.259 -33.323 -39.893 1.00 53.50 98 ASN A N 1
ATOM 826 C CA . ASN A 1 98 ? 12.004 -33.411 -39.164 1.00 53.50 98 ASN A CA 1
ATOM 827 C C . ASN A 1 98 ? 11.851 -34.817 -38.565 1.00 53.50 98 ASN A C 1
ATOM 829 O O . ASN A 1 98 ? 12.024 -35.800 -39.282 1.00 53.50 98 ASN A O 1
ATOM 833 N N . SER A 1 99 ? 11.402 -34.923 -37.315 1.00 40.69 99 SER A N 1
ATOM 834 C CA . SER A 1 99 ? 10.623 -36.086 -36.892 1.00 40.69 99 SER A CA 1
ATOM 835 C C . SER A 1 99 ? 9.582 -35.665 -35.871 1.00 40.69 99 SER A C 1
ATOM 837 O O . SER A 1 99 ? 9.871 -35.373 -34.715 1.00 40.69 99 SER A O 1
ATOM 839 N N . VAL A 1 100 ? 8.349 -35.657 -36.359 1.00 47.62 100 VAL A N 1
ATOM 840 C CA . VAL A 1 100 ? 7.116 -35.789 -35.591 1.00 47.62 100 VAL A CA 1
ATOM 841 C C . VAL A 1 100 ? 7.243 -37.017 -34.684 1.00 47.62 100 VAL A C 1
ATOM 843 O O . VAL A 1 100 ? 7.772 -38.032 -35.133 1.00 47.62 100 VAL A O 1
ATOM 846 N N . ASN A 1 101 ? 6.771 -36.931 -33.439 1.00 46.03 101 ASN A N 1
ATOM 847 C CA . ASN A 1 101 ? 5.889 -37.939 -32.849 1.00 46.03 101 ASN A CA 1
ATOM 848 C C . ASN A 1 101 ? 5.215 -37.404 -31.582 1.00 46.03 101 ASN A C 1
ATOM 850 O O . ASN A 1 101 ? 5.816 -36.723 -30.754 1.00 46.03 101 ASN A O 1
ATOM 854 N N . ASN A 1 102 ? 3.924 -37.708 -31.531 1.00 45.06 102 ASN A N 1
ATOM 855 C CA . ASN A 1 102 ? 2.944 -37.362 -30.521 1.00 45.06 102 ASN A CA 1
ATOM 856 C C . ASN A 1 102 ? 3.084 -38.226 -29.257 1.00 45.06 102 ASN A C 1
ATOM 858 O O . ASN A 1 102 ? 3.727 -39.270 -29.278 1.00 45.06 102 ASN A O 1
ATOM 862 N N . ASP A 1 103 ? 2.290 -37.829 -28.258 1.00 42.12 103 ASP A N 1
ATOM 863 C CA . ASP A 1 103 ? 1.541 -38.709 -27.353 1.00 42.12 103 ASP A CA 1
ATOM 864 C C . ASP A 1 103 ? 2.301 -39.412 -26.214 1.00 42.12 103 ASP A C 1
ATOM 866 O O . ASP A 1 103 ? 3.113 -40.307 -26.416 1.00 42.12 103 ASP A O 1
ATOM 870 N N . LEU A 1 104 ? 1.931 -39.083 -24.972 1.00 45.81 104 LEU A N 1
ATOM 871 C CA . LEU A 1 104 ? 1.053 -39.961 -24.190 1.00 45.81 104 LEU A CA 1
ATOM 872 C C . LEU A 1 104 ? 0.743 -39.346 -22.821 1.00 45.81 104 LEU A C 1
ATOM 874 O O . LEU A 1 104 ? 1.598 -39.098 -21.973 1.00 45.81 104 LEU A O 1
ATOM 878 N N . THR A 1 105 ? -0.550 -39.156 -22.621 1.00 51.72 105 THR A N 1
ATOM 879 C CA . THR A 1 105 ? -1.245 -39.120 -21.339 1.00 51.72 105 THR A CA 1
ATOM 880 C C . THR A 1 105 ? -0.818 -40.253 -20.393 1.00 51.72 105 THR A C 1
ATOM 882 O O . THR A 1 105 ? -0.879 -41.422 -20.761 1.00 51.72 105 THR A O 1
ATOM 885 N N . SER A 1 106 ? -0.529 -39.913 -19.136 1.00 48.00 106 SER A N 1
ATOM 886 C CA . SER A 1 106 ? -0.611 -40.802 -17.964 1.00 48.00 106 SER A CA 1
ATOM 887 C C . SER A 1 106 ? -1.044 -39.897 -16.802 1.00 48.00 106 SER A C 1
ATOM 889 O O . SER A 1 106 ? -0.290 -39.016 -16.413 1.00 48.00 106 SER A O 1
ATOM 891 N N . ILE A 1 107 ? -2.302 -39.824 -16.350 1.00 53.81 107 ILE A N 1
ATOM 892 C CA . ILE A 1 107 ? -3.200 -40.835 -15.760 1.00 53.81 107 ILE A CA 1
ATOM 893 C C . ILE A 1 107 ? -2.507 -41.650 -14.660 1.00 53.81 107 ILE A C 1
ATOM 895 O O . ILE A 1 107 ? -1.800 -42.604 -14.954 1.00 53.81 107 ILE A O 1
ATOM 899 N N . MET A 1 108 ? -2.725 -41.246 -13.402 1.00 50.44 108 MET A N 1
ATOM 900 C CA . MET A 1 108 ? -3.250 -42.041 -12.271 1.00 50.44 108 MET A CA 1
ATOM 901 C C . MET A 1 108 ? -2.914 -41.326 -10.952 1.00 50.44 108 MET A C 1
ATOM 903 O O . MET A 1 108 ? -1.756 -41.122 -10.620 1.00 50.44 108 MET A O 1
ATOM 907 N N . LYS A 1 109 ? -3.921 -40.705 -10.330 1.00 47.47 109 LYS A N 1
ATOM 908 C CA . LYS A 1 109 ? -4.724 -41.238 -9.211 1.00 47.47 109 LYS A CA 1
ATOM 909 C C . LYS A 1 109 ? -4.038 -41.063 -7.855 1.00 47.47 109 LYS A C 1
ATOM 911 O O . LYS A 1 109 ? -3.085 -41.753 -7.519 1.00 47.47 109 LYS A O 1
ATOM 916 N N . GLY A 1 110 ? -4.626 -40.172 -7.070 1.00 47.47 110 GLY A N 1
ATOM 917 C CA . GLY A 1 110 ? -4.471 -40.071 -5.627 1.00 47.47 110 GLY A CA 1
ATOM 918 C C . GLY A 1 110 ? -5.764 -39.476 -5.087 1.00 47.47 110 GLY A C 1
ATOM 919 O O . GLY A 1 110 ? -5.832 -38.276 -4.840 1.00 47.47 110 GLY A O 1
ATOM 920 N N . ASP A 1 111 ? -6.808 -40.304 -5.057 1.00 50.72 111 ASP A N 1
ATOM 921 C CA . ASP A 1 111 ? -8.146 -39.963 -4.584 1.00 50.72 111 ASP A CA 1
ATOM 922 C C . ASP A 1 111 ? -8.133 -39.557 -3.096 1.00 50.72 111 ASP A C 1
ATOM 924 O O . ASP A 1 111 ? -7.558 -40.235 -2.251 1.00 50.72 111 ASP A O 1
ATOM 928 N N . CYS A 1 112 ? -8.789 -38.424 -2.839 1.00 51.84 112 CYS A N 1
ATOM 929 C CA . CYS A 1 112 ? -9.812 -38.172 -1.817 1.00 51.84 112 CYS A CA 1
ATOM 930 C C . CYS A 1 112 ? -9.639 -38.682 -0.369 1.00 51.84 112 CYS A C 1
ATOM 932 O O . CYS A 1 112 ? -9.660 -39.878 -0.119 1.00 51.84 112 CYS A O 1
ATOM 934 N N . PHE A 1 113 ? -9.753 -37.749 0.588 1.00 43.03 113 PHE A N 1
ATOM 935 C CA . PHE A 1 113 ? -10.678 -37.813 1.744 1.00 43.03 113 PHE A CA 1
ATOM 936 C C . PHE A 1 113 ? -10.852 -36.360 2.272 1.00 43.03 113 PHE A C 1
ATOM 938 O O . PHE A 1 113 ? -9.846 -35.708 2.53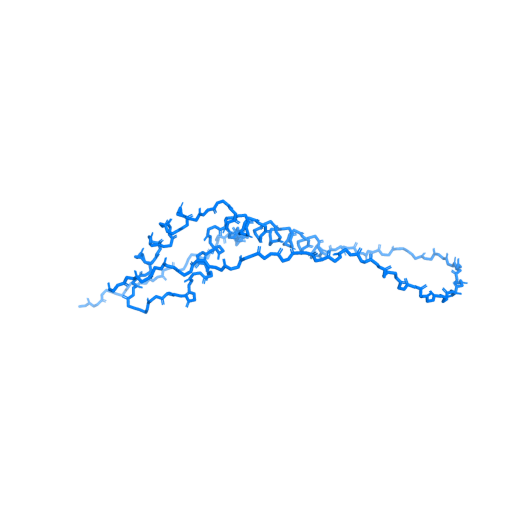5 1.00 43.03 113 PHE A O 1
ATOM 945 N N . LEU A 1 114 ? -12.009 -35.673 2.140 1.00 48.66 114 LEU A N 1
ATOM 946 C CA . LEU A 1 114 ? -13.179 -35.638 3.064 1.00 48.66 114 LEU A CA 1
ATOM 947 C C . LEU A 1 114 ? -12.736 -35.586 4.544 1.00 48.66 114 LEU A C 1
ATOM 949 O O . LEU A 1 114 ?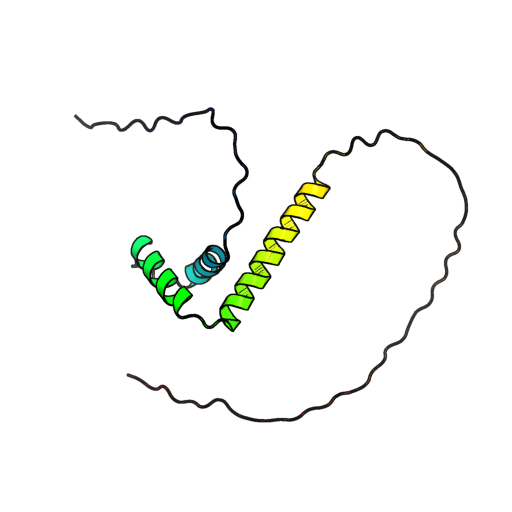 -11.939 -36.422 4.933 1.00 48.66 114 LEU A O 1
ATOM 953 N N . THR A 1 115 ? -13.142 -34.704 5.459 1.00 52.06 115 THR A N 1
ATOM 954 C CA . THR A 1 115 ? -14.170 -33.659 5.672 1.00 52.06 115 THR A CA 1
ATOM 955 C C . THR A 1 115 ? -13.570 -32.690 6.723 1.00 52.06 115 THR A C 1
ATOM 957 O O . THR A 1 115 ? -12.528 -32.988 7.296 1.00 52.06 115 THR A O 1
ATOM 960 N N . GLU A 1 116 ? -14.000 -31.446 6.931 1.00 44.47 116 GLU A N 1
ATOM 961 C CA . GLU A 1 116 ? -15.144 -30.955 7.727 1.00 44.47 116 GLU A CA 1
ATOM 962 C C . GLU A 1 116 ? -15.109 -29.415 7.512 1.00 44.47 116 GLU A C 1
ATOM 964 O O . GLU A 1 116 ? -14.043 -28.807 7.595 1.00 44.47 116 GLU A O 1
ATOM 969 N N . GLY A 1 117 ? -16.149 -28.757 6.996 1.00 56.28 117 GLY A N 1
ATOM 970 C CA . GLY A 1 117 ? -17.141 -28.073 7.835 1.00 56.28 117 GLY A CA 1
ATOM 971 C C . GLY A 1 117 ? -16.595 -26.782 8.485 1.00 56.28 117 GLY A C 1
ATOM 972 O O . GLY A 1 117 ? -15.787 -26.881 9.404 1.00 56.28 117 GLY A O 1
ATOM 973 N N . PRO A 1 118 ? -17.001 -25.566 8.060 1.00 66.06 118 PRO A N 1
ATOM 974 C CA . PRO A 1 118 ? -16.611 -24.340 8.756 1.00 66.06 118 PRO A CA 1
ATOM 975 C C . PRO A 1 118 ? -17.401 -24.204 10.070 1.00 66.06 118 PRO A C 1
ATOM 977 O O . PRO A 1 118 ? -18.619 -24.388 10.042 1.00 66.06 118 PRO A O 1
ATOM 980 N N . PRO A 1 119 ? -16.784 -23.828 11.205 1.00 66.50 119 PRO A N 1
ATOM 981 C CA . PRO A 1 119 ? -17.560 -23.338 12.330 1.00 66.50 119 PRO A CA 1
ATOM 982 C C . PRO A 1 119 ? -18.048 -21.923 12.000 1.00 66.50 119 PRO A C 1
ATOM 984 O O . PRO A 1 119 ? -17.280 -20.957 11.992 1.00 66.50 119 PRO A O 1
ATOM 987 N N . GLU A 1 120 ? -19.339 -21.827 11.678 1.00 61.91 120 GLU A N 1
ATOM 988 C CA . GLU A 1 120 ? -20.106 -20.608 11.893 1.00 61.91 120 GLU A CA 1
ATOM 989 C C . GLU A 1 120 ? -20.130 -20.331 13.389 1.00 61.91 120 GLU A C 1
ATOM 991 O O . GLU A 1 120 ? -20.700 -21.104 14.142 1.00 61.91 120 GLU A O 1
ATOM 996 N N . ASP A 1 121 ? -19.484 -19.249 13.800 1.00 59.44 121 ASP A N 1
ATOM 997 C CA . ASP A 1 121 ? -19.811 -18.504 15.008 1.00 59.44 121 ASP A CA 1
ATOM 998 C C . ASP A 1 121 ? -18.999 -17.220 14.950 1.00 59.44 121 ASP A C 1
ATOM 1000 O O . ASP A 1 121 ? -17.813 -17.229 15.235 1.00 59.44 121 ASP A O 1
ATOM 1004 N N . PHE A 1 122 ? -19.613 -16.133 14.489 1.00 52.09 122 PHE A N 1
ATOM 1005 C CA . PHE A 1 122 ? -19.475 -14.804 15.094 1.00 52.09 122 PHE A CA 1
ATOM 1006 C C . PHE A 1 122 ? -20.577 -13.913 14.514 1.00 52.09 122 PHE A C 1
ATOM 1008 O O . PHE A 1 122 ? -20.355 -12.979 13.744 1.00 52.09 122 PHE A O 1
ATOM 1015 N N . LEU A 1 123 ? -21.804 -14.225 14.938 1.00 62.75 123 LEU A N 1
ATOM 1016 C CA . LEU A 1 123 ? -22.758 -13.191 15.316 1.00 62.75 123 LEU A CA 1
ATOM 1017 C C . LEU A 1 123 ? -22.032 -12.219 16.248 1.00 62.75 123 LEU A C 1
ATOM 1019 O O . LEU A 1 123 ? -21.582 -12.634 17.309 1.00 62.75 123 LEU A O 1
ATOM 1023 N N . PHE A 1 124 ? -21.945 -10.944 15.888 1.00 57.16 124 PHE A N 1
ATOM 1024 C CA . PHE A 1 124 ? -22.166 -9.899 16.877 1.00 57.16 124 PHE A CA 1
ATOM 1025 C C . PHE A 1 124 ? -22.746 -8.654 16.213 1.00 57.16 124 PHE A C 1
ATOM 1027 O O . PHE A 1 124 ? -22.375 -8.258 15.107 1.00 57.16 124 PHE A O 1
ATOM 1034 N N . GLN A 1 125 ? -23.735 -8.162 16.939 1.00 62.91 125 GLN A N 1
ATOM 1035 C CA . GLN A 1 125 ? -24.722 -7.134 16.675 1.00 62.91 125 GLN A CA 1
ATOM 1036 C C . GLN A 1 125 ? -24.149 -5.725 16.846 1.00 62.91 125 GLN A C 1
ATOM 1038 O O . GLN A 1 125 ? -23.172 -5.579 17.617 1.00 62.91 125 GLN A O 1
#

Mean predicted aligned error: 18.18 Å

pLDDT: mean 72.9, std 19.64, range [37.56, 96.75]

Foldseek 3Di:
DDDDDDDDDDPDDPPDDDDQDDLLVVQLVVCVVVDDPPDDPVRSVVVSVVVVVVDDVVVSVVSVVVSVVVVVVVVVVVVVPDPPPDDDDDDDDDDDDDDDDDDDDDDDDDDDDDDDDDDDDDDDD

Organism: NCBI:txid1117310

Solvent-accessible surface area (backbone atoms only — not comparable to full-atom values): 8897 Å² total; per-residue (Å²): 135,84,85,77,82,77,83,80,82,79,88,81,72,77,87,70,82,80,76,81,74,51,44,67,53,53,52,50,59,61,50,55,80,72,56,62,87,91,54,56,68,71,60,48,50,54,51,52,56,50,51,61,69,71,50,54,68,72,65,48,48,56,39,49,53,54,38,51,55,57,54,54,52,49,55,56,52,57,66,69,68,54,85,73,86,80,81,84,88,85,90,83,88,90,84,86,79,91,76,89,81,81,87,80,92,77,91,82,88,82,81,84,78,89,87,80,84,83,85,86,80,78,90,80,134

InterPro domains:
  IPR009071 High mobility group box domain [PF09011] (14-71)
  IPR009071 High mobility group box domain [PS50118] (17-73)
  IPR036910 High mobility group box domain superfamily [G3DSA:1.10.30.10] (9-93)
  IPR036910 High mobility group box domain superfamily [SSF47095] (16-71)

Nearest PDB structures (foldseek):
  2yqi-assembly1_A  TM=7.640E-01  e=1.782E-01  Homo sapiens
  2ly4-assembly1_A  TM=6.390E-01  e=1.357E-01  Homo sapiens
  1wz6-assembly1_A  TM=6.052E-01  e=4.958E-01  Mus musculus
  1v63-assembly1_A  TM=5.671E-01  e=7.465E-01  Mus musculus
  1v64-assembly1_A  TM=6.484E-01  e=1.124E+00  Mus musculus

Sequence (125 aa):
MSDCIFYTYQPGKPVKEKRHPNMFFLYRKDMMKYRPLHVNMSKFSKMVSKKWKELSEDQKMRWQREYHERRDKKLQIAVSNSPTEVISEIQTAAAIPNSVNNDLTSIMKGDCFLTEGPPEDFLFQ

Radius of gyration: 27.85 Å; Cα contacts (8 Å, |Δi|>4): 20; chains: 1; bounding box: 54×84×60 Å